Protein AF-A0A1S3XUV4-F1 (afdb_monomer_lite)

Radius of gyration: 50.87 Å; chains: 1; bounding box: 113×38×133 Å

Sequence (142 aa):
MSLDKLVFGKACHLPVELEHRALSALRQLNLDMEITGTRKVIQLHELDEFRSHAFESTRLYKERMKIMHPPLPTKRLKLFSGKLKSRWSGPFRVVEMHPARAVEIASEDGSRKFKVNRQSLKYYQGMVGEDKVISTMYLKDP

Structure (mmCIF, N/CA/C/O backbone):
data_AF-A0A1S3XUV4-F1
#
_entry.id   AF-A0A1S3XUV4-F1
#
loop_
_atom_site.group_PDB
_atom_site.id
_atom_site.type_symbol
_atom_site.label_atom_id
_atom_site.label_alt_id
_atom_site.label_comp_id
_atom_site.label_asym_id
_atom_site.label_entity_id
_atom_site.label_seq_id
_atom_site.pdbx_PDB_ins_code
_atom_site.Cartn_x
_atom_site.Cartn_y
_atom_site.Cartn_z
_atom_site.occupancy
_atom_site.B_iso_or_equiv
_atom_site.auth_seq_id
_atom_site.auth_comp_id
_atom_site.auth_asym_id
_atom_site.auth_atom_id
_atom_site.pdbx_PDB_model_num
ATOM 1 N N . MET A 1 1 ? 39.800 12.342 -82.299 1.00 35.56 1 MET A N 1
ATOM 2 C CA . MET A 1 1 ? 38.686 11.832 -81.475 1.00 35.56 1 MET A CA 1
ATOM 3 C C . MET A 1 1 ? 39.262 10.857 -80.467 1.00 35.56 1 MET A C 1
ATOM 5 O O . MET A 1 1 ? 39.689 9.781 -80.863 1.00 35.56 1 MET A O 1
ATOM 9 N N . SER A 1 2 ? 39.405 11.279 -79.212 1.00 45.22 2 SER A N 1
ATOM 10 C CA . SER A 1 2 ? 39.910 10.446 -78.118 1.00 45.22 2 SER A CA 1
ATOM 11 C C . SER A 1 2 ? 38.746 9.733 -77.440 1.00 45.22 2 SER A C 1
ATOM 13 O O . SER A 1 2 ? 37.729 10.352 -77.148 1.00 45.22 2 SER A O 1
ATOM 15 N N . LEU A 1 3 ? 38.901 8.428 -77.234 1.00 47.97 3 LEU A N 1
ATOM 16 C CA . LEU A 1 3 ? 37.931 7.575 -76.561 1.00 47.97 3 LEU A CA 1
ATOM 17 C C . LEU A 1 3 ? 38.154 7.685 -75.045 1.00 47.97 3 LEU A C 1
ATOM 19 O O . LEU A 1 3 ? 39.186 7.233 -74.541 1.00 47.97 3 LEU A O 1
ATOM 23 N N . ASP A 1 4 ? 37.215 8.308 -74.335 1.00 52.03 4 ASP A N 1
ATOM 24 C CA . ASP A 1 4 ? 37.292 8.499 -72.887 1.00 52.03 4 ASP A CA 1
ATOM 25 C C . ASP A 1 4 ? 37.221 7.150 -72.159 1.00 52.03 4 ASP A C 1
ATOM 27 O O . ASP A 1 4 ? 36.240 6.408 -72.243 1.00 52.03 4 ASP A O 1
ATOM 31 N N . LYS A 1 5 ? 38.290 6.811 -71.434 1.00 60.09 5 LYS A N 1
ATOM 32 C CA . LYS A 1 5 ? 38.333 5.632 -70.566 1.00 60.09 5 LYS A CA 1
ATOM 33 C C . LYS A 1 5 ? 37.624 5.963 -69.255 1.00 60.09 5 LYS A C 1
ATOM 35 O O . LYS A 1 5 ? 38.192 6.628 -68.393 1.00 60.09 5 LYS A O 1
ATOM 40 N N . LEU A 1 6 ? 36.396 5.477 -69.099 1.00 59.88 6 LEU A N 1
ATOM 41 C CA . LEU A 1 6 ? 35.659 5.532 -67.839 1.00 59.88 6 LEU A CA 1
ATOM 42 C C . LEU A 1 6 ? 36.330 4.604 -66.812 1.00 59.88 6 LEU A C 1
ATOM 44 O O . LEU A 1 6 ? 36.262 3.382 -66.932 1.00 59.88 6 LEU A O 1
ATOM 48 N N . VAL A 1 7 ? 36.990 5.181 -65.806 1.00 51.94 7 VAL A N 1
ATOM 49 C CA . VAL A 1 7 ? 37.565 4.437 -64.676 1.00 51.94 7 VAL A CA 1
ATOM 50 C C . VAL A 1 7 ? 36.650 4.616 -63.468 1.00 51.94 7 VAL A C 1
ATOM 52 O O . VAL A 1 7 ? 36.573 5.700 -62.896 1.00 51.94 7 VAL A O 1
ATOM 55 N N . PHE A 1 8 ? 35.958 3.550 -63.060 1.00 55.16 8 PHE A N 1
ATOM 56 C CA . PHE A 1 8 ? 35.243 3.528 -61.785 1.00 55.16 8 PHE A CA 1
ATOM 57 C C . PHE A 1 8 ? 36.256 3.407 -60.643 1.00 55.16 8 PHE A C 1
ATOM 59 O O . PHE A 1 8 ? 36.825 2.341 -60.400 1.00 55.16 8 PHE A O 1
ATOM 66 N N . GLY A 1 9 ? 36.485 4.512 -59.933 1.00 58.12 9 GLY A N 1
ATOM 67 C CA . GLY A 1 9 ? 37.156 4.486 -58.639 1.00 58.12 9 GLY A CA 1
ATOM 68 C C . GLY A 1 9 ? 36.320 3.668 -57.656 1.00 58.12 9 GLY A C 1
ATOM 69 O O . GLY A 1 9 ? 35.144 3.954 -57.441 1.00 58.12 9 GLY A O 1
ATOM 70 N N . LYS A 1 10 ? 36.910 2.618 -57.083 1.00 58.72 10 LYS A N 1
ATOM 71 C CA . LYS A 1 10 ? 36.272 1.775 -56.068 1.00 58.72 10 LYS A CA 1
ATOM 72 C C . LYS A 1 10 ? 35.933 2.614 -54.829 1.00 58.72 10 LYS A C 1
ATOM 74 O O . LYS A 1 10 ? 36.796 2.855 -53.990 1.00 58.72 10 LYS A O 1
ATOM 79 N N . ALA A 1 11 ? 34.680 3.038 -54.689 1.00 60.06 11 ALA A N 1
ATOM 80 C CA . ALA A 1 11 ? 34.171 3.663 -53.470 1.00 60.06 11 ALA A CA 1
ATOM 81 C C . ALA A 1 11 ? 33.950 2.594 -52.379 1.00 60.06 11 ALA A C 1
ATOM 83 O O . ALA A 1 11 ? 32.825 2.262 -52.024 1.00 60.06 11 ALA A O 1
ATOM 84 N N . CYS A 1 12 ? 35.036 2.010 -51.868 1.00 59.16 12 CYS A N 1
ATOM 85 C CA . CYS A 1 12 ? 34.994 0.949 -50.853 1.00 59.16 12 CYS A CA 1
ATOM 86 C C . CYS A 1 12 ? 34.893 1.467 -49.404 1.00 59.16 12 CYS A C 1
ATOM 88 O O . CYS A 1 12 ? 34.896 0.661 -48.481 1.00 59.16 12 CYS A O 1
ATOM 90 N N . HIS A 1 13 ? 34.786 2.782 -49.188 1.00 65.44 13 HIS A N 1
ATOM 91 C CA . HIS A 1 13 ? 34.701 3.385 -47.846 1.00 65.44 13 HIS A CA 1
ATOM 92 C C . HIS A 1 13 ? 33.264 3.683 -47.394 1.00 65.44 13 HIS A C 1
ATOM 94 O O . HIS A 1 13 ? 32.965 3.630 -46.204 1.00 65.44 13 HIS A O 1
ATOM 100 N N . LEU A 1 14 ? 32.347 3.896 -48.342 1.00 73.88 14 LEU A N 1
ATOM 101 C CA . LEU A 1 14 ? 30.948 4.219 -48.056 1.00 73.88 14 LEU A CA 1
ATOM 102 C C . LEU A 1 14 ? 30.193 3.134 -47.252 1.00 73.88 14 LEU A C 1
ATOM 104 O O . LEU A 1 14 ? 29.446 3.507 -46.349 1.00 73.88 14 LEU A O 1
ATOM 108 N N . PRO A 1 15 ? 30.376 1.817 -47.498 1.00 76.06 15 PRO A N 1
ATOM 109 C CA . PRO A 1 15 ? 29.667 0.787 -46.732 1.00 76.06 15 PRO A CA 1
ATOM 110 C C . PRO A 1 15 ? 30.102 0.761 -45.261 1.00 76.06 15 PRO A C 1
ATOM 112 O O . PRO A 1 15 ? 29.265 0.727 -44.364 1.00 76.06 15 PRO A O 1
ATOM 115 N N . VAL A 1 16 ? 31.411 0.865 -45.015 1.00 84.94 16 VAL A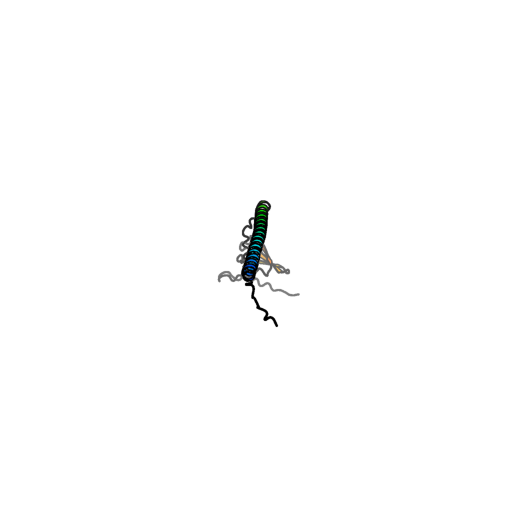 N 1
ATOM 116 C CA . VAL A 1 16 ? 32.000 0.831 -43.666 1.00 84.94 16 VAL A CA 1
ATOM 117 C C . VAL A 1 16 ? 31.595 2.061 -42.852 1.00 84.94 16 VAL A 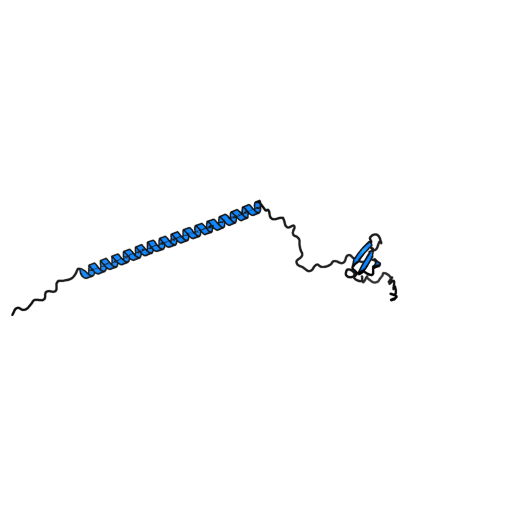C 1
ATOM 119 O O . VAL A 1 16 ? 31.289 1.955 -41.665 1.00 84.94 16 VAL A O 1
ATOM 122 N N . GLU A 1 17 ? 31.543 3.237 -43.479 1.00 84.62 17 GLU A N 1
ATOM 123 C CA . GLU A 1 17 ? 31.075 4.458 -42.818 1.00 84.62 17 GLU A CA 1
ATOM 124 C C . GLU A 1 17 ? 29.601 4.371 -42.409 1.00 84.62 17 GLU A C 1
ATOM 126 O O . GLU A 1 17 ? 29.235 4.825 -41.320 1.00 84.62 17 GLU A O 1
ATOM 131 N N . LEU A 1 18 ? 28.756 3.774 -43.256 1.00 88.62 18 LEU A N 1
ATOM 132 C CA . LEU A 1 18 ? 27.342 3.561 -42.951 1.00 88.62 18 LEU A CA 1
ATOM 133 C C . LEU A 1 18 ? 27.160 2.570 -41.796 1.00 88.62 18 LEU A C 1
ATOM 135 O O . LEU A 1 18 ? 26.403 2.861 -40.870 1.00 88.62 18 LEU A O 1
ATOM 139 N N . GLU A 1 19 ? 27.891 1.453 -41.797 1.00 89.75 19 GLU A N 1
ATOM 140 C CA . GLU A 1 19 ? 27.875 0.478 -40.699 1.00 89.75 19 GLU A CA 1
ATOM 141 C C . GLU A 1 19 ? 28.340 1.098 -39.377 1.00 89.75 19 GLU A C 1
ATOM 143 O O . GLU A 1 19 ? 27.682 0.947 -38.347 1.00 89.75 19 GLU A O 1
ATOM 148 N N . HIS A 1 20 ? 29.434 1.864 -39.395 1.00 92.31 20 HIS A N 1
ATOM 149 C CA . HIS A 1 20 ? 29.947 2.540 -38.205 1.00 92.31 20 HIS A CA 1
ATOM 150 C C . HIS A 1 20 ? 28.952 3.568 -37.641 1.00 92.31 20 HIS A C 1
ATOM 152 O O . HIS A 1 20 ? 28.754 3.647 -36.423 1.00 92.31 20 HIS A O 1
ATOM 158 N N . ARG A 1 21 ? 28.287 4.345 -38.509 1.00 92.56 21 ARG A N 1
ATOM 159 C CA . ARG A 1 21 ? 27.229 5.282 -38.094 1.00 92.56 21 ARG A CA 1
ATOM 160 C C . ARG A 1 21 ? 26.026 4.549 -37.505 1.00 92.56 21 ARG A C 1
ATOM 162 O O . ARG A 1 21 ? 25.537 4.964 -36.456 1.00 92.56 21 ARG A O 1
ATOM 169 N N . ALA A 1 22 ? 25.591 3.450 -38.122 1.00 93.44 22 ALA A N 1
ATOM 170 C CA . ALA A 1 22 ? 24.496 2.628 -37.610 1.00 93.44 22 ALA A CA 1
ATOM 171 C C . ALA A 1 22 ? 24.830 2.029 -36.232 1.00 93.44 22 ALA A C 1
ATOM 173 O O . ALA A 1 22 ? 24.030 2.131 -35.303 1.00 93.44 22 ALA A O 1
ATOM 174 N N . LEU A 1 23 ? 26.040 1.487 -36.062 1.00 94.06 23 LEU A N 1
ATOM 175 C CA . LEU A 1 23 ? 26.523 0.970 -34.778 1.00 94.06 23 LEU A CA 1
ATOM 176 C C . LEU A 1 23 ? 26.600 2.063 -33.708 1.00 94.06 23 LEU A C 1
ATOM 178 O O . LEU A 1 23 ? 26.262 1.816 -32.552 1.00 94.06 23 LEU A O 1
ATOM 182 N N . SER A 1 24 ? 27.020 3.272 -34.080 1.00 93.50 24 SER A N 1
ATOM 183 C CA . SER A 1 24 ? 27.094 4.408 -33.157 1.00 93.50 24 SER A CA 1
ATOM 184 C C . SER A 1 24 ? 25.705 4.851 -32.691 1.00 93.50 24 SER A C 1
ATOM 186 O O . SER A 1 24 ? 25.498 5.032 -31.492 1.00 93.50 24 SER A O 1
ATOM 188 N N . ALA A 1 25 ? 24.740 4.950 -33.610 1.00 94.31 25 ALA A N 1
ATOM 189 C CA . ALA A 1 25 ? 23.350 5.265 -33.280 1.00 94.31 25 ALA A CA 1
ATOM 190 C C . ALA A 1 25 ? 22.726 4.195 -32.369 1.00 94.31 25 ALA A C 1
ATOM 192 O O . ALA A 1 25 ? 22.094 4.525 -31.370 1.00 94.31 25 ALA A O 1
ATOM 193 N N . LEU A 1 26 ? 22.968 2.911 -32.654 1.00 95.12 26 LEU A N 1
ATOM 194 C CA . LEU A 1 26 ? 22.485 1.808 -31.821 1.00 95.12 26 LEU A CA 1
ATOM 195 C C . LEU A 1 26 ? 23.081 1.847 -30.406 1.00 95.12 26 LEU A C 1
ATOM 197 O O . LEU A 1 26 ? 22.365 1.635 -29.430 1.00 95.12 26 LEU A O 1
ATOM 201 N N . ARG A 1 27 ? 24.376 2.163 -30.270 1.00 93.62 27 ARG A N 1
ATOM 202 C CA . ARG A 1 27 ? 25.018 2.331 -28.954 1.00 93.62 27 ARG A CA 1
ATOM 203 C C . ARG A 1 27 ? 24.407 3.482 -28.156 1.00 93.62 27 ARG A C 1
ATOM 205 O O . ARG A 1 27 ? 24.185 3.314 -26.961 1.00 93.62 27 ARG A O 1
ATOM 212 N N . GLN A 1 28 ? 24.131 4.615 -28.803 1.00 92.06 28 GLN A N 1
ATOM 213 C CA . GLN A 1 28 ? 23.489 5.765 -28.157 1.00 92.06 28 GLN A CA 1
ATOM 214 C C . GLN A 1 28 ? 22.075 5.420 -27.682 1.00 92.06 28 GLN A C 1
ATOM 216 O O . GLN A 1 28 ? 21.773 5.608 -26.509 1.00 92.06 28 GLN A O 1
ATOM 221 N N . LEU A 1 29 ? 21.257 4.810 -28.547 1.00 92.12 29 LEU A N 1
ATOM 222 C CA . LEU A 1 29 ? 19.905 4.375 -28.183 1.00 92.12 29 LEU A CA 1
ATOM 223 C C . LEU A 1 29 ? 19.909 3.408 -26.991 1.00 92.12 29 LEU A C 1
ATOM 225 O O . LEU A 1 29 ? 19.092 3.550 -26.085 1.00 92.12 29 LEU A O 1
ATOM 229 N N . ASN A 1 30 ? 20.838 2.449 -26.962 1.00 92.06 30 ASN A N 1
ATOM 230 C CA . ASN A 1 30 ? 20.959 1.516 -25.841 1.00 92.06 30 ASN A CA 1
ATOM 231 C C . ASN A 1 30 ? 21.342 2.223 -24.534 1.00 92.06 30 ASN A C 1
ATOM 233 O O . ASN A 1 30 ? 20.762 1.926 -23.493 1.00 92.06 30 ASN A O 1
ATOM 237 N N . LEU A 1 31 ? 22.276 3.176 -24.581 1.00 92.19 31 LEU A N 1
ATOM 238 C CA . LEU A 1 31 ? 22.657 3.960 -23.407 1.00 92.19 31 LEU A CA 1
ATOM 239 C C . LEU A 1 31 ? 21.479 4.796 -22.883 1.00 92.19 31 LEU A C 1
ATOM 241 O O . LEU A 1 31 ? 21.209 4.796 -21.683 1.00 92.19 31 LEU A O 1
ATOM 245 N N . ASP A 1 32 ? 20.746 5.459 -23.776 1.00 91.75 32 ASP A N 1
ATOM 246 C CA . ASP A 1 32 ? 19.579 6.268 -23.418 1.00 91.75 32 ASP A CA 1
ATOM 247 C C . ASP A 1 32 ? 18.460 5.418 -22.801 1.00 91.75 32 ASP A C 1
ATOM 249 O O . ASP A 1 32 ? 17.799 5.850 -21.848 1.00 91.75 32 ASP A O 1
ATOM 253 N N . MET A 1 33 ? 18.264 4.191 -23.298 1.00 91.69 33 MET A N 1
ATOM 254 C CA . MET A 1 33 ? 17.325 3.232 -22.714 1.00 91.69 33 MET A CA 1
ATOM 255 C C . MET A 1 33 ? 17.721 2.839 -21.287 1.00 91.69 33 MET A C 1
ATOM 257 O O . MET A 1 33 ? 16.860 2.869 -20.407 1.00 91.69 33 MET A O 1
ATOM 261 N N . GLU A 1 34 ? 18.996 2.545 -21.026 1.00 94.81 34 GLU A N 1
ATOM 262 C CA . GLU A 1 34 ? 19.493 2.217 -19.680 1.00 94.81 34 GLU A CA 1
ATOM 263 C C . GLU A 1 34 ? 19.372 3.404 -18.712 1.00 94.81 34 GLU A C 1
ATOM 265 O O . GLU A 1 34 ? 18.880 3.259 -17.590 1.00 94.81 34 GLU A O 1
ATOM 270 N N . ILE A 1 35 ? 19.736 4.613 -19.150 1.00 94.50 35 ILE A N 1
ATOM 271 C CA . ILE A 1 35 ? 19.582 5.837 -18.344 1.00 94.50 35 ILE A CA 1
ATOM 272 C C . ILE A 1 35 ? 18.101 6.082 -18.025 1.00 94.50 35 ILE A C 1
ATOM 274 O O . ILE A 1 35 ? 17.731 6.410 -16.895 1.00 94.50 35 ILE A O 1
ATOM 278 N N . THR A 1 36 ? 17.220 5.887 -19.005 1.00 92.19 36 THR A N 1
ATOM 279 C CA . THR A 1 36 ? 15.776 6.043 -18.803 1.00 92.19 36 THR A CA 1
ATOM 280 C C . THR A 1 36 ? 15.218 4.966 -17.870 1.00 92.19 36 THR A C 1
ATOM 282 O O . THR A 1 36 ? 14.369 5.262 -17.027 1.00 92.19 36 THR A O 1
ATOM 285 N N . GLY A 1 37 ? 15.686 3.722 -18.000 1.00 94.88 37 GLY A N 1
ATOM 286 C CA . GLY A 1 37 ? 15.298 2.596 -17.154 1.00 94.88 37 GLY A CA 1
ATOM 287 C C . GLY A 1 37 ? 15.708 2.807 -15.700 1.00 94.88 37 GLY A C 1
ATOM 288 O O . GLY A 1 37 ? 14.858 2.778 -14.810 1.00 94.88 37 GLY A O 1
ATOM 289 N N . THR A 1 38 ? 16.982 3.115 -15.463 1.00 96.44 38 THR A N 1
ATOM 290 C CA . THR A 1 38 ? 17.524 3.401 -14.125 1.00 96.44 38 THR A CA 1
ATOM 291 C C . THR A 1 38 ? 16.812 4.577 -13.464 1.00 96.44 38 THR A C 1
ATOM 293 O O . THR A 1 38 ? 16.396 4.468 -12.310 1.00 96.44 38 THR A O 1
ATOM 296 N N . ARG A 1 39 ? 16.553 5.664 -14.204 1.00 96.25 39 ARG A N 1
ATOM 297 C CA . ARG A 1 39 ? 15.781 6.805 -13.694 1.00 96.25 39 ARG A CA 1
ATOM 298 C C . ARG A 1 39 ? 14.381 6.401 -13.227 1.00 96.25 39 ARG A C 1
ATOM 300 O O . ARG A 1 39 ? 13.961 6.825 -12.154 1.00 96.25 39 ARG A O 1
ATOM 307 N N . LYS A 1 40 ? 13.658 5.586 -14.003 1.00 96.69 40 LYS A N 1
ATOM 308 C CA . LYS A 1 40 ? 12.323 5.095 -13.614 1.00 96.69 40 LYS A CA 1
ATOM 309 C C . LYS A 1 40 ? 12.381 4.221 -12.362 1.00 96.69 40 LYS A C 1
ATOM 311 O O . LYS A 1 40 ? 11.526 4.362 -11.496 1.00 96.69 40 LYS A O 1
ATOM 316 N N . VAL A 1 41 ? 13.382 3.347 -12.253 1.00 97.38 41 VAL A N 1
ATOM 317 C CA . VAL A 1 41 ? 13.572 2.489 -11.071 1.00 97.38 41 VAL A CA 1
ATOM 318 C C . VAL A 1 41 ? 13.827 3.328 -9.820 1.00 97.38 41 VAL A C 1
ATOM 320 O O . VAL A 1 41 ? 13.194 3.083 -8.797 1.00 97.38 41 VAL A O 1
ATOM 323 N N . ILE A 1 42 ? 14.681 4.352 -9.909 1.00 97.75 42 ILE A N 1
ATOM 324 C CA . ILE A 1 42 ? 14.954 5.268 -8.790 1.00 97.75 42 ILE A CA 1
ATOM 325 C C . ILE A 1 42 ? 13.671 5.981 -8.352 1.00 97.75 42 ILE A C 1
ATOM 327 O O . ILE A 1 42 ? 13.328 5.951 -7.175 1.00 97.75 42 ILE A O 1
ATOM 331 N N . GLN A 1 43 ? 12.910 6.540 -9.296 1.00 97.69 43 GLN A N 1
ATOM 332 C CA . GLN A 1 43 ? 11.640 7.207 -8.983 1.00 97.69 43 GLN A CA 1
ATOM 333 C C . GLN A 1 43 ? 10.632 6.267 -8.306 1.00 97.69 43 GLN A C 1
ATOM 335 O O . GLN A 1 43 ? 9.912 6.676 -7.397 1.00 97.69 43 GLN A O 1
ATOM 340 N N . LEU A 1 44 ? 10.563 5.004 -8.734 1.00 98.06 44 LEU A N 1
ATOM 341 C CA . LEU A 1 44 ? 9.702 4.008 -8.094 1.00 98.06 44 LEU A CA 1
ATOM 342 C C . LEU A 1 44 ? 10.162 3.686 -6.670 1.00 98.06 44 LEU A C 1
ATOM 344 O O . LEU A 1 44 ? 9.318 3.579 -5.784 1.00 98.06 44 LEU A O 1
ATOM 348 N N . HIS A 1 45 ? 11.472 3.564 -6.450 1.00 98.00 45 HIS A N 1
ATOM 349 C CA . HIS A 1 45 ? 12.036 3.321 -5.125 1.00 98.00 45 HIS A CA 1
ATOM 350 C C . HIS A 1 45 ? 11.742 4.481 -4.164 1.00 98.00 45 HIS A C 1
ATOM 352 O O . HIS A 1 45 ? 11.282 4.251 -3.051 1.00 98.00 45 HIS A O 1
ATOM 358 N N . GLU A 1 46 ? 11.923 5.728 -4.608 1.00 97.75 46 GLU A N 1
ATOM 359 C CA . GLU A 1 46 ? 11.572 6.919 -3.821 1.00 97.75 46 GLU A CA 1
ATOM 360 C C . GLU A 1 46 ? 10.086 6.908 -3.419 1.00 97.75 46 GLU A C 1
ATOM 362 O O . GLU A 1 46 ? 9.740 7.134 -2.260 1.00 97.75 46 GLU A O 1
ATOM 367 N N . LEU A 1 47 ? 9.185 6.593 -4.358 1.00 98.06 47 LEU A N 1
ATOM 368 C CA . LEU A 1 47 ? 7.748 6.499 -4.076 1.00 98.06 47 LEU A CA 1
ATOM 369 C C . LEU A 1 47 ? 7.404 5.389 -3.075 1.00 98.06 47 LEU A C 1
ATOM 371 O O . LEU A 1 47 ? 6.499 5.568 -2.255 1.00 98.06 47 LEU A O 1
ATOM 375 N N . ASP A 1 48 ? 8.088 4.250 -3.147 1.00 97.62 48 ASP A N 1
ATOM 376 C CA . ASP A 1 48 ? 7.896 3.144 -2.210 1.00 97.62 48 ASP A CA 1
ATOM 377 C C . ASP A 1 48 ? 8.369 3.506 -0.793 1.00 97.62 48 ASP A C 1
ATOM 379 O O . ASP A 1 48 ? 7.678 3.234 0.194 1.00 97.62 48 ASP A O 1
ATOM 383 N N . GLU A 1 49 ? 9.481 4.233 -0.692 1.00 98.12 49 GLU A N 1
ATOM 384 C CA . GLU A 1 49 ? 9.995 4.752 0.574 1.00 98.12 49 GLU A CA 1
ATOM 385 C C . GLU A 1 49 ? 9.014 5.745 1.216 1.00 98.12 49 GLU A C 1
ATOM 387 O O . GLU A 1 49 ? 8.680 5.615 2.398 1.00 98.12 49 GLU A O 1
ATOM 392 N N . PHE A 1 50 ? 8.445 6.673 0.436 1.00 98.12 50 PHE A N 1
ATOM 393 C CA . PHE A 1 50 ? 7.411 7.589 0.934 1.00 98.12 50 PHE A CA 1
ATOM 394 C C . PHE A 1 50 ? 6.166 6.855 1.443 1.00 98.12 50 PHE A C 1
ATOM 396 O O . PHE A 1 50 ? 5.603 7.227 2.478 1.00 98.12 50 PHE A O 1
ATOM 403 N N . ARG A 1 51 ? 5.727 5.800 0.746 1.00 98.12 51 ARG A N 1
ATOM 404 C CA . ARG A 1 51 ? 4.587 4.976 1.181 1.00 98.12 51 ARG A CA 1
ATOM 405 C C . ARG A 1 51 ? 4.886 4.255 2.487 1.00 98.12 51 ARG A C 1
ATOM 407 O O . ARG A 1 51 ? 4.057 4.292 3.399 1.00 98.12 51 ARG A O 1
ATOM 414 N N . SER A 1 52 ? 6.065 3.652 2.591 1.00 97.56 52 SER A N 1
ATOM 415 C CA . SER A 1 52 ? 6.525 2.975 3.804 1.00 97.56 52 SER A CA 1
ATOM 416 C C . SER A 1 52 ? 6.593 3.947 4.983 1.00 97.56 52 SER A C 1
ATOM 418 O O . SER A 1 52 ? 6.064 3.666 6.059 1.00 97.56 52 SER A O 1
ATOM 420 N N . HIS A 1 53 ? 7.124 5.151 4.762 1.00 98.12 53 HIS A N 1
ATOM 421 C CA . HIS A 1 53 ? 7.178 6.200 5.775 1.00 98.12 53 HIS A CA 1
ATOM 422 C C . HIS A 1 53 ? 5.781 6.665 6.235 1.00 98.12 53 HIS A C 1
ATOM 424 O O . HIS A 1 53 ? 5.517 6.805 7.435 1.00 98.12 53 HIS A O 1
ATOM 430 N N . ALA A 1 54 ? 4.845 6.866 5.303 1.00 98.06 54 ALA A N 1
ATOM 431 C CA . ALA A 1 54 ? 3.463 7.231 5.624 1.00 98.06 54 ALA A CA 1
ATOM 432 C C . ALA A 1 54 ? 2.740 6.127 6.421 1.00 98.06 54 ALA A C 1
ATOM 434 O O . ALA A 1 54 ? 1.976 6.412 7.350 1.00 98.06 54 ALA A O 1
ATOM 435 N N . PHE A 1 55 ? 2.998 4.859 6.093 1.00 97.81 55 PHE A N 1
ATOM 436 C CA . PHE A 1 55 ? 2.437 3.723 6.816 1.00 97.81 55 PHE A CA 1
ATOM 437 C C . PHE A 1 55 ? 2.968 3.643 8.252 1.00 97.81 55 PHE A C 1
ATOM 439 O O . PHE A 1 55 ? 2.172 3.590 9.194 1.00 97.81 55 PHE A O 1
ATOM 446 N N . GLU A 1 56 ? 4.289 3.708 8.435 1.00 98.06 56 GLU A N 1
ATOM 447 C CA . GLU A 1 56 ? 4.913 3.650 9.762 1.00 98.06 56 GLU A CA 1
ATOM 448 C C . GLU A 1 56 ? 4.513 4.844 10.638 1.00 98.06 56 GLU A C 1
ATOM 450 O O . GLU A 1 56 ? 4.140 4.667 11.798 1.00 98.06 56 GLU A O 1
ATOM 455 N N . SER A 1 57 ? 4.475 6.061 10.088 1.00 97.12 57 SER A N 1
ATOM 456 C CA . SER A 1 57 ? 4.007 7.241 10.834 1.00 97.12 57 SER A CA 1
ATOM 457 C C . SER A 1 57 ? 2.544 7.107 11.281 1.00 97.12 57 SER A C 1
ATOM 459 O O . SER A 1 57 ? 2.218 7.384 12.439 1.00 97.12 57 SER A O 1
ATOM 461 N N . THR A 1 58 ? 1.663 6.602 10.412 1.00 97.25 58 THR A N 1
ATOM 462 C CA . THR A 1 58 ? 0.257 6.329 10.749 1.00 97.25 58 THR A CA 1
ATOM 463 C C . THR A 1 58 ? 0.131 5.253 11.826 1.00 97.25 58 THR A C 1
ATOM 465 O O . THR A 1 58 ? -0.687 5.373 12.746 1.00 97.25 58 THR A O 1
ATOM 468 N N . ARG A 1 59 ? 0.924 4.183 11.725 1.00 97.38 59 ARG A N 1
ATOM 469 C CA . ARG A 1 59 ? 0.965 3.102 12.711 1.00 97.38 59 ARG A CA 1
ATOM 470 C C . ARG A 1 59 ? 1.388 3.632 14.080 1.00 97.38 59 ARG A C 1
ATOM 472 O O . ARG A 1 59 ? 0.652 3.435 15.047 1.00 97.38 59 ARG A O 1
ATOM 479 N N . LEU A 1 60 ? 2.496 4.370 14.143 1.00 97.25 60 LEU A N 1
ATOM 480 C CA . LEU A 1 60 ? 3.000 4.993 15.369 1.00 97.25 60 LEU A CA 1
ATOM 481 C C . LEU A 1 60 ? 1.982 5.961 15.977 1.00 97.25 60 LEU A C 1
ATOM 483 O O . LEU A 1 60 ? 1.769 5.957 17.189 1.00 97.25 60 LEU A O 1
ATOM 487 N N . TYR A 1 61 ? 1.306 6.764 15.151 1.00 95.75 61 TYR A N 1
ATOM 488 C CA . TYR A 1 61 ? 0.240 7.650 15.615 1.00 95.75 61 TYR A CA 1
ATOM 489 C C . TYR A 1 61 ? -0.897 6.869 16.286 1.00 95.75 61 TYR A C 1
ATOM 491 O O . TYR A 1 61 ? -1.302 7.199 17.401 1.00 95.75 61 TYR A O 1
ATOM 499 N N . LYS A 1 62 ? -1.385 5.794 15.652 1.00 95.06 62 LYS A N 1
ATOM 500 C CA . LYS A 1 62 ? -2.440 4.938 16.220 1.00 95.06 62 LYS A CA 1
ATOM 501 C C . LYS A 1 62 ? -2.001 4.265 17.519 1.00 95.06 62 LYS A C 1
ATOM 503 O O . LYS A 1 62 ? -2.800 4.173 18.448 1.00 95.06 62 LYS A O 1
ATOM 508 N N . GLU A 1 63 ? -0.761 3.790 17.592 1.00 95.50 63 GLU A N 1
ATOM 509 C CA . GLU A 1 63 ? -0.197 3.192 18.806 1.00 95.50 63 GLU A CA 1
ATOM 510 C C . GLU A 1 63 ? -0.136 4.212 19.951 1.00 95.50 63 GLU A C 1
ATOM 512 O O . GLU A 1 63 ? -0.659 3.943 21.033 1.00 95.50 63 GLU A O 1
ATOM 517 N N . ARG A 1 64 ? 0.375 5.425 19.697 1.00 95.38 64 ARG A N 1
ATOM 518 C CA . ARG A 1 64 ? 0.364 6.531 20.673 1.00 95.38 64 ARG A CA 1
ATOM 519 C C . ARG A 1 64 ? -1.052 6.895 21.108 1.00 95.38 64 ARG A C 1
ATOM 521 O O . ARG A 1 64 ? -1.302 7.088 22.294 1.00 95.38 64 ARG A O 1
ATOM 528 N N . MET A 1 65 ? -1.992 6.942 20.168 1.00 92.31 65 MET A N 1
ATOM 529 C CA . MET A 1 65 ? -3.381 7.286 20.458 1.00 92.31 65 MET A CA 1
ATOM 530 C C . MET A 1 65 ? -4.067 6.233 21.337 1.00 92.31 65 MET A C 1
ATOM 532 O O . MET A 1 65 ? -4.837 6.605 22.213 1.00 92.31 65 MET A O 1
ATOM 536 N N . LYS A 1 66 ? -3.742 4.942 21.184 1.00 91.50 66 LYS A N 1
ATOM 537 C CA . LYS A 1 66 ? -4.212 3.884 22.098 1.00 91.50 66 LYS A CA 1
ATOM 538 C C . LYS A 1 66 ? -3.665 4.035 23.518 1.00 91.50 66 LYS A C 1
ATOM 540 O O . LYS A 1 66 ? -4.353 3.654 24.456 1.00 91.50 66 LYS A O 1
ATOM 545 N N . ILE A 1 67 ? -2.446 4.552 23.680 1.00 91.12 67 ILE A N 1
ATOM 546 C CA . ILE A 1 67 ? -1.854 4.803 25.003 1.00 91.12 67 ILE A CA 1
ATOM 547 C C . ILE A 1 67 ? -2.522 6.016 25.660 1.00 91.12 67 ILE A C 1
ATOM 549 O O . ILE A 1 67 ? -2.890 5.948 26.828 1.00 91.12 67 ILE A O 1
ATOM 553 N N . MET A 1 68 ? -2.706 7.112 24.914 1.00 89.62 68 MET A N 1
ATOM 554 C CA . MET A 1 68 ? -3.345 8.332 25.434 1.00 89.62 68 MET A CA 1
ATOM 555 C C . MET A 1 68 ? -4.843 8.148 25.694 1.00 89.62 68 MET A C 1
ATOM 557 O O . MET A 1 68 ? -5.385 8.676 26.663 1.00 89.62 68 MET A O 1
ATOM 561 N N . HIS A 1 69 ? -5.514 7.393 24.829 1.00 86.62 69 HIS A N 1
ATOM 562 C CA . HIS A 1 69 ? -6.937 7.099 24.906 1.00 86.62 69 HIS A CA 1
ATOM 563 C C . HIS A 1 69 ? -7.119 5.584 24.910 1.00 86.62 69 HIS A C 1
ATOM 565 O O . HIS A 1 69 ? -7.474 4.999 23.878 1.00 86.62 69 HIS A O 1
ATOM 571 N N . PRO A 1 70 ? -6.855 4.927 26.054 1.00 81.88 70 PRO A N 1
ATOM 572 C CA . PRO A 1 70 ? -7.096 3.504 26.167 1.00 81.88 70 PRO A CA 1
ATOM 573 C C . PRO A 1 70 ? -8.569 3.250 25.848 1.00 81.88 70 PRO A C 1
ATOM 575 O O . PRO A 1 70 ? -9.439 3.948 26.385 1.00 81.88 70 PRO A O 1
ATOM 578 N N . PRO A 1 71 ? -8.875 2.294 24.953 1.00 76.31 71 PRO A N 1
ATOM 579 C CA . PRO A 1 71 ? -10.255 1.961 24.668 1.00 76.31 71 PRO A CA 1
ATOM 580 C C . PRO A 1 71 ? -10.912 1.594 25.993 1.00 76.31 71 PRO A C 1
ATOM 582 O O . PRO A 1 71 ? -10.430 0.712 26.710 1.00 76.31 71 PRO A O 1
ATOM 585 N N . LEU A 1 72 ? -11.993 2.303 26.329 1.00 77.44 72 LEU A N 1
ATOM 586 C CA . LEU A 1 72 ? -12.809 1.957 27.482 1.00 77.44 72 LEU A CA 1
ATOM 587 C C . LEU A 1 72 ? -13.131 0.469 27.351 1.00 77.44 72 LEU A C 1
ATOM 589 O O . LEU A 1 72 ? -13.591 0.058 26.278 1.00 77.44 72 LEU A O 1
ATOM 593 N N . PRO A 1 73 ? -12.880 -0.352 28.386 1.00 66.38 73 PRO A N 1
ATOM 594 C CA . PRO A 1 73 ? -13.327 -1.722 28.362 1.00 66.38 73 PRO A CA 1
ATOM 595 C C . PRO A 1 73 ? -14.836 -1.619 28.262 1.00 66.38 73 PRO A C 1
ATOM 597 O O . PRO A 1 73 ? -15.528 -1.307 29.233 1.00 66.38 73 PRO A O 1
ATOM 600 N N . THR A 1 74 ? -15.357 -1.843 27.060 1.00 61.91 74 THR A N 1
ATOM 601 C CA . THR A 1 74 ? -16.753 -2.158 26.886 1.00 61.91 74 THR A CA 1
ATOM 602 C C . THR A 1 74 ? -16.907 -3.431 27.698 1.00 61.91 74 THR A C 1
ATOM 604 O O . THR A 1 74 ? -16.637 -4.528 27.200 1.00 61.91 74 THR A O 1
ATOM 607 N N . LYS A 1 75 ? -17.299 -3.307 28.981 1.00 62.91 75 LYS A N 1
ATOM 608 C CA . LYS A 1 75 ? -18.071 -4.354 29.647 1.00 62.91 75 LYS A CA 1
ATOM 609 C C . LYS A 1 75 ? -19.029 -4.753 28.564 1.00 62.91 75 LYS A C 1
ATOM 611 O O . LYS A 1 75 ? -19.728 -3.869 28.074 1.00 62.91 75 LYS A O 1
ATOM 616 N N . ARG A 1 76 ? -18.912 -5.993 28.088 1.00 57.09 76 ARG A N 1
ATOM 617 C CA . ARG A 1 76 ? -19.728 -6.522 27.009 1.00 57.09 76 ARG A CA 1
ATOM 618 C C . ARG A 1 76 ? -21.162 -6.253 27.427 1.00 57.09 76 ARG A C 1
ATOM 620 O O . ARG A 1 76 ? -21.753 -7.053 28.148 1.00 57.09 76 ARG A O 1
ATOM 627 N N . LEU A 1 77 ? -21.700 -5.102 27.038 1.00 56.62 77 LEU A N 1
ATOM 628 C CA . LEU A 1 77 ? -23.106 -4.844 27.058 1.00 56.62 77 LEU A CA 1
ATOM 629 C C . LEU A 1 77 ? -23.516 -5.825 25.986 1.00 56.62 77 LEU A C 1
ATOM 631 O O . LEU A 1 77 ? -23.403 -5.556 24.793 1.00 56.62 77 LEU A O 1
ATOM 635 N N . LYS A 1 78 ? -23.886 -7.029 26.426 1.00 59.94 78 LYS A N 1
ATOM 636 C CA . LYS A 1 78 ? -24.789 -7.890 25.691 1.00 59.94 78 LYS A CA 1
ATOM 637 C C . LYS A 1 78 ? -26.082 -7.078 25.598 1.00 59.94 78 LYS A C 1
ATOM 639 O O . LYS A 1 78 ? -27.068 -7.382 26.256 1.00 59.94 78 LYS A O 1
ATOM 644 N N . LEU A 1 79 ? -26.048 -5.994 24.821 1.00 55.00 79 LEU A N 1
ATOM 645 C CA . LEU A 1 79 ? -27.181 -5.503 24.083 1.00 55.00 79 LEU A CA 1
ATOM 646 C C . LEU A 1 79 ? -27.481 -6.693 23.197 1.00 55.00 79 LEU A C 1
ATOM 648 O O . LEU A 1 79 ? -26.825 -6.919 22.183 1.00 55.00 79 LEU A O 1
ATOM 652 N N . PHE A 1 80 ? -28.340 -7.570 23.706 1.00 54.34 80 PHE A N 1
ATOM 653 C CA . PHE A 1 80 ? -28.870 -8.653 22.919 1.00 54.34 80 PHE A CA 1
ATOM 654 C C . PHE A 1 80 ? -29.417 -7.986 21.659 1.00 54.34 80 PHE A C 1
ATOM 656 O O . PHE A 1 80 ? -30.389 -7.241 21.732 1.00 54.34 80 PHE A O 1
ATOM 663 N N . SER A 1 81 ? -28.795 -8.237 20.508 1.00 51.38 81 SER A N 1
ATOM 664 C CA . SER A 1 81 ? -29.299 -7.846 19.187 1.00 51.38 81 SER A CA 1
ATOM 665 C C . SER A 1 81 ? -30.521 -8.690 18.789 1.00 51.38 81 SER A C 1
ATOM 667 O O . SER A 1 81 ? -30.777 -8.957 17.620 1.00 51.38 81 SER A O 1
ATOM 669 N N . GLY A 1 82 ? -31.276 -9.145 19.788 1.00 64.00 82 GLY A N 1
ATOM 670 C CA . GLY A 1 82 ? -32.516 -9.882 19.679 1.00 64.00 82 GLY A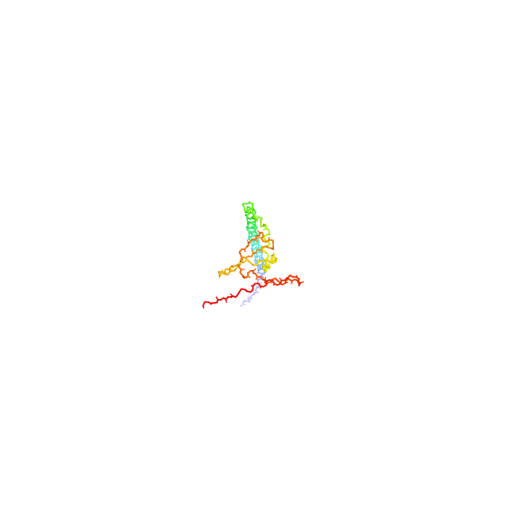 CA 1
ATOM 671 C C . GLY A 1 82 ? -33.603 -9.117 20.419 1.00 64.00 82 GLY A C 1
ATOM 672 O O . GLY A 1 82 ? -33.335 -8.444 21.412 1.00 64.00 82 GLY A O 1
ATOM 673 N N . LYS A 1 83 ? -34.838 -9.226 19.920 1.00 63.88 83 LYS A N 1
ATOM 674 C CA . LYS A 1 83 ? -36.035 -8.607 20.507 1.00 63.88 83 LYS A CA 1
ATOM 675 C C . LYS A 1 83 ? -36.016 -8.760 22.032 1.00 63.88 83 LYS A C 1
ATOM 677 O O . LYS A 1 83 ? -35.863 -9.881 22.521 1.00 63.88 83 LYS A O 1
ATOM 682 N N . LEU A 1 84 ? -36.183 -7.652 22.758 1.00 60.59 84 LEU A N 1
ATOM 683 C CA . LEU A 1 84 ? -36.324 -7.640 24.214 1.00 60.59 84 LEU A CA 1
ATOM 684 C C . LEU A 1 84 ? -37.469 -8.599 24.587 1.00 60.59 84 LEU A C 1
ATOM 686 O O . LEU A 1 84 ? -38.643 -8.282 24.404 1.00 60.59 84 LEU A O 1
ATOM 690 N N . LYS A 1 85 ? -37.145 -9.812 25.041 1.00 60.53 85 LYS A N 1
ATOM 691 C CA . LYS A 1 85 ? -38.159 -10.755 25.515 1.00 60.53 85 LYS A CA 1
ATOM 692 C C . LYS A 1 85 ? -38.548 -10.314 26.919 1.00 60.53 85 LYS A C 1
ATOM 694 O O . LYS A 1 85 ? -37.795 -10.540 27.865 1.00 60.53 85 LYS A O 1
ATOM 699 N N . SER A 1 86 ? -39.700 -9.661 27.052 1.00 64.12 86 SER A N 1
ATOM 700 C CA . SER A 1 86 ? -40.300 -9.364 28.352 1.00 64.12 86 SER A CA 1
ATOM 701 C C . SER A 1 86 ? -40.497 -10.674 29.119 1.00 64.12 86 SER A C 1
ATOM 703 O O . SER A 1 86 ? -41.240 -11.553 28.675 1.00 64.12 86 SER A O 1
ATOM 705 N N . ARG A 1 87 ? -39.807 -10.831 30.251 1.00 73.81 87 ARG A N 1
ATOM 706 C CA . ARG A 1 87 ? -40.031 -11.945 31.180 1.00 73.81 87 ARG A CA 1
ATOM 707 C C . ARG A 1 87 ? -41.169 -11.544 32.121 1.00 73.81 87 ARG A C 1
ATOM 709 O O . ARG A 1 87 ? -41.140 -10.443 32.657 1.00 73.81 87 ARG A O 1
ATOM 716 N N . TRP A 1 88 ? -42.166 -12.410 32.290 1.00 81.25 88 TRP A N 1
ATOM 717 C CA . TRP A 1 88 ? -43.285 -12.183 33.212 1.00 81.25 88 TRP A CA 1
ATOM 718 C C . TRP A 1 88 ? -42.863 -12.559 34.639 1.00 81.25 88 TRP A C 1
ATOM 720 O O . TRP A 1 88 ? -42.305 -13.636 34.838 1.00 81.25 88 TRP A O 1
ATOM 730 N N . SER A 1 89 ? -43.112 -11.680 35.615 1.00 77.50 89 SER A N 1
ATOM 731 C CA . SER A 1 89 ? -42.599 -11.800 36.995 1.00 77.50 89 SER A CA 1
ATOM 732 C C . SER A 1 89 ? -43.461 -12.654 37.940 1.00 77.50 89 SER A C 1
ATOM 734 O O . SER A 1 89 ? -43.310 -12.541 39.151 1.00 77.50 89 SER A O 1
ATOM 736 N N . GLY A 1 90 ? -44.335 -13.511 37.406 1.00 80.69 90 GLY A N 1
ATOM 737 C CA . GLY A 1 90 ? -45.228 -14.375 38.192 1.00 80.69 90 GLY A CA 1
ATOM 738 C C . GLY A 1 90 ? -46.634 -13.796 38.415 1.00 80.69 90 GLY A C 1
ATOM 739 O O . GLY A 1 90 ? -46.958 -12.747 37.848 1.00 80.69 90 GLY A O 1
ATOM 740 N N . PRO A 1 91 ? -47.499 -14.508 39.160 1.00 83.38 91 PRO A N 1
ATOM 741 C CA . PRO A 1 91 ? -48.857 -14.070 39.473 1.00 83.38 91 PRO A CA 1
ATOM 742 C C . PRO A 1 91 ? -48.873 -12.962 40.537 1.00 83.38 91 PRO A C 1
ATOM 744 O O . PRO A 1 91 ? -48.064 -12.951 41.460 1.00 83.38 91 PRO A O 1
ATOM 747 N N . PHE A 1 92 ? -49.821 -12.032 40.410 1.00 86.56 92 PHE A N 1
ATOM 748 C CA . PHE A 1 92 ? -50.034 -10.930 41.353 1.00 86.56 92 PHE A CA 1
ATOM 749 C C . PHE A 1 92 ? -51.530 -10.707 41.580 1.00 86.56 92 PHE A C 1
ATOM 751 O O . PHE A 1 92 ? -52.339 -10.943 40.678 1.00 86.56 92 PHE A O 1
ATOM 758 N N . ARG A 1 93 ? -51.899 -10.200 42.762 1.00 85.56 93 ARG A N 1
ATOM 759 C CA . ARG A 1 93 ? -53.285 -9.830 43.091 1.00 85.56 93 ARG A CA 1
ATOM 760 C C . ARG A 1 93 ? -53.542 -8.377 42.700 1.00 85.56 93 ARG A C 1
ATOM 762 O O . ARG A 1 93 ? -52.731 -7.509 43.009 1.00 85.56 93 ARG A O 1
ATOM 769 N N . VAL A 1 94 ? -54.659 -8.094 42.032 1.00 85.56 94 VAL A N 1
ATOM 770 C CA . VAL A 1 94 ? -55.061 -6.716 41.696 1.00 85.56 94 VAL A CA 1
ATOM 771 C C . VAL A 1 94 ? -55.760 -6.095 42.901 1.00 85.56 94 VAL A C 1
ATOM 773 O O . VAL A 1 94 ? -56.722 -6.665 43.405 1.00 85.56 94 VAL A O 1
ATOM 776 N N . VAL A 1 95 ? -55.267 -4.944 43.358 1.00 86.38 95 VAL A N 1
ATOM 777 C CA . VAL A 1 95 ? -55.800 -4.229 44.527 1.00 86.38 95 VAL A CA 1
ATOM 778 C C . VAL A 1 95 ? -56.745 -3.116 44.091 1.00 86.38 95 VAL A C 1
ATOM 780 O O . VAL A 1 95 ? -57.869 -3.043 44.572 1.00 86.38 95 VAL A O 1
ATOM 783 N N . GLU A 1 96 ? -56.305 -2.265 43.163 1.00 85.12 96 GLU A N 1
ATOM 784 C CA . GLU A 1 96 ? -57.058 -1.083 42.743 1.00 85.12 96 GLU A CA 1
ATOM 785 C C . GLU A 1 96 ? -56.808 -0.766 41.265 1.00 85.12 96 GLU A C 1
ATOM 787 O O . GLU A 1 96 ? -55.691 -0.912 40.755 1.00 85.12 96 GLU A O 1
ATOM 792 N N . MET A 1 97 ? -57.852 -0.311 40.568 1.00 82.44 97 MET A N 1
ATOM 793 C CA . MET A 1 97 ? -57.750 0.193 39.200 1.00 82.44 97 MET A CA 1
ATOM 794 C C . MET A 1 97 ? -57.920 1.708 39.178 1.00 82.44 97 MET A C 1
ATOM 796 O O . MET A 1 97 ? -58.926 2.233 39.643 1.00 82.44 97 MET A O 1
ATOM 800 N N . HIS A 1 98 ? -56.961 2.401 38.565 1.00 78.62 98 HIS A N 1
ATOM 801 C CA . HIS A 1 98 ? -57.010 3.847 38.380 1.00 78.62 98 HIS A CA 1
ATOM 802 C C . HIS A 1 98 ? -57.518 4.196 36.970 1.00 78.62 98 HIS A C 1
ATOM 804 O O . HIS A 1 98 ? -57.107 3.554 35.995 1.00 78.62 98 HIS A O 1
ATOM 810 N N . PRO A 1 99 ? -58.324 5.264 36.806 1.00 74.19 99 PRO A N 1
ATOM 811 C CA . PRO A 1 99 ? -58.832 5.693 35.496 1.00 74.19 99 PRO A CA 1
ATOM 812 C C . PRO A 1 99 ? -57.712 6.066 34.502 1.00 74.19 99 PRO A C 1
ATOM 814 O O . PRO A 1 99 ? -57.863 5.910 33.292 1.00 74.19 99 PRO A O 1
ATOM 817 N N . ALA A 1 100 ? -56.530 6.457 34.994 1.00 73.06 100 ALA A N 1
ATOM 818 C CA . ALA A 1 100 ? -55.362 6.850 34.197 1.00 73.06 100 ALA A CA 1
ATOM 819 C C . ALA A 1 100 ? -54.486 5.672 33.700 1.00 73.06 100 ALA A C 1
ATOM 821 O O . ALA A 1 100 ? -53.271 5.810 33.565 1.00 73.06 100 ALA A O 1
ATOM 822 N N . ARG A 1 101 ? -55.084 4.500 33.432 1.00 74.62 101 ARG A N 1
ATOM 823 C CA . ARG A 1 101 ? -54.413 3.265 32.949 1.00 74.62 101 ARG A CA 1
ATOM 824 C C . ARG A 1 101 ? -53.386 2.634 33.903 1.00 74.62 101 ARG A C 1
ATOM 826 O O . ARG A 1 101 ? -52.670 1.714 33.499 1.00 74.62 101 ARG A O 1
ATOM 833 N N . ALA A 1 102 ? -53.333 3.077 35.154 1.00 82.50 102 ALA A N 1
ATOM 834 C CA . ALA A 1 102 ? -52.506 2.463 36.184 1.00 82.50 102 ALA A CA 1
ATOM 835 C C . ALA A 1 102 ? -53.319 1.449 37.001 1.00 82.50 102 ALA A C 1
ATOM 837 O O . ALA A 1 102 ? -54.493 1.660 37.289 1.00 82.50 102 ALA A O 1
ATOM 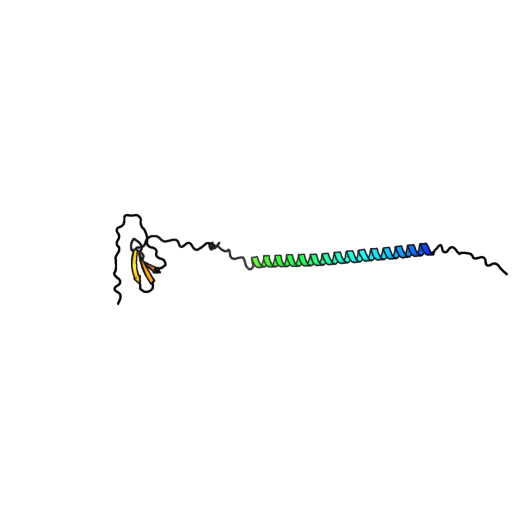838 N N . VAL A 1 103 ? -52.684 0.348 37.373 1.00 88.69 103 VAL A N 1
ATOM 839 C CA . VAL A 1 103 ? -53.256 -0.699 38.217 1.00 88.69 103 VAL A CA 1
ATOM 840 C C . VAL A 1 103 ? -52.288 -0.936 39.361 1.00 88.69 103 VAL A C 1
ATOM 842 O O . VAL A 1 103 ? -51.088 -1.108 39.134 1.00 88.69 103 VAL A O 1
ATOM 845 N N . GLU A 1 104 ? -52.801 -0.930 40.583 1.00 91.06 104 GLU A N 1
ATOM 846 C CA . GLU A 1 104 ? -52.027 -1.340 41.744 1.00 91.06 104 GLU A CA 1
ATOM 847 C C . GLU A 1 104 ? -52.156 -2.845 41.930 1.00 91.06 104 GLU A C 1
ATOM 849 O O . GLU A 1 104 ? -53.255 -3.386 42.074 1.00 91.06 104 GLU A O 1
ATOM 854 N N . ILE A 1 105 ? -51.017 -3.526 41.900 1.00 90.56 105 ILE A N 1
ATOM 855 C CA . ILE A 1 105 ? -50.909 -4.962 42.124 1.00 90.56 105 ILE A CA 1
ATOM 856 C C . ILE A 1 105 ? -50.129 -5.221 43.405 1.00 90.56 105 ILE A C 1
ATOM 858 O O . ILE A 1 105 ? -49.186 -4.499 43.721 1.00 90.56 105 ILE A O 1
ATOM 862 N N . ALA A 1 106 ? -50.498 -6.263 44.134 1.00 89.75 106 ALA A N 1
ATOM 863 C CA . ALA A 1 106 ? -49.783 -6.726 45.308 1.00 89.75 106 ALA A CA 1
ATOM 864 C C . ALA A 1 106 ? -49.179 -8.111 45.067 1.00 89.75 106 ALA A C 1
ATOM 866 O O . ALA A 1 106 ? -49.731 -8.927 44.322 1.00 89.75 106 ALA A O 1
ATOM 867 N N . SER A 1 107 ? -48.046 -8.368 45.724 1.00 85.75 107 SER A N 1
ATOM 868 C CA . SER A 1 107 ? -47.523 -9.727 45.894 1.00 85.75 107 SER A CA 1
ATOM 869 C C . SER A 1 107 ? -48.573 -10.615 46.559 1.00 85.75 107 SER A C 1
ATOM 871 O O . SER A 1 107 ? -49.463 -10.117 47.249 1.00 85.75 107 SER A O 1
ATOM 873 N N . GLU A 1 108 ? -48.449 -11.925 46.385 1.00 81.94 108 GLU A N 1
ATOM 874 C CA . GLU A 1 108 ? -49.364 -12.905 46.973 1.00 81.94 108 GLU A CA 1
ATOM 875 C C . GLU A 1 108 ? -49.491 -12.762 48.498 1.00 81.94 108 GLU A C 1
ATOM 877 O O . GLU A 1 108 ? -50.604 -12.755 49.019 1.00 81.94 108 GLU A O 1
ATOM 882 N N . ASP A 1 109 ? -48.376 -12.484 49.179 1.00 79.75 109 ASP A N 1
ATOM 883 C CA . ASP A 1 109 ? -48.318 -12.238 50.628 1.00 79.75 109 ASP A CA 1
ATOM 884 C C . ASP A 1 109 ? -48.838 -10.849 51.052 1.00 79.75 109 ASP A C 1
ATOM 886 O O . ASP A 1 109 ? -48.762 -10.477 52.221 1.00 79.75 109 ASP A O 1
ATOM 890 N N . GLY A 1 110 ? -49.259 -10.001 50.105 1.00 76.88 110 GLY A N 1
ATOM 891 C CA . GLY A 1 110 ? -49.686 -8.617 50.356 1.00 76.88 110 GLY A CA 1
ATOM 892 C C . GLY A 1 110 ? -48.569 -7.650 50.784 1.00 76.88 110 GLY A C 1
ATOM 893 O O . GLY A 1 110 ? -48.815 -6.454 50.932 1.00 76.88 110 GLY A O 1
ATOM 894 N N . SER A 1 111 ? -47.335 -8.138 50.940 1.00 79.94 111 SER A N 1
ATOM 895 C CA . SER A 1 111 ? -46.198 -7.402 51.513 1.00 79.94 111 SER A CA 1
ATOM 896 C C . SER A 1 111 ? -45.682 -6.248 50.650 1.00 79.94 111 SER A C 1
ATOM 898 O O . SER A 1 111 ? -45.140 -5.272 51.168 1.00 79.94 111 SER A O 1
ATOM 900 N N . ARG A 1 112 ? -45.827 -6.342 49.324 1.00 84.38 112 ARG A N 1
ATOM 901 C CA . ARG A 1 112 ? -45.340 -5.337 48.370 1.00 84.38 112 ARG A CA 1
ATOM 902 C C . ARG A 1 112 ? -46.435 -4.969 47.390 1.00 84.38 112 ARG A C 1
ATOM 904 O O . ARG A 1 112 ? -46.984 -5.856 46.740 1.00 84.38 112 ARG A O 1
ATOM 911 N N . LYS A 1 113 ? -46.700 -3.668 47.267 1.00 89.69 113 LYS A N 1
ATOM 912 C CA . LYS A 1 113 ? -47.601 -3.087 46.270 1.00 89.69 113 LYS A CA 1
ATOM 913 C C . LYS A 1 113 ? -46.789 -2.396 45.180 1.00 89.69 113 LYS A C 1
ATOM 915 O O . LYS A 1 113 ? -45.812 -1.708 45.468 1.00 89.69 113 LYS A O 1
ATOM 920 N N . PHE A 1 114 ? -47.204 -2.572 43.935 1.00 86.88 114 PHE A N 1
ATOM 921 C CA . PHE A 1 114 ? -46.591 -1.979 42.756 1.00 86.88 114 PHE A CA 1
ATOM 922 C C . PHE A 1 114 ? -47.659 -1.290 41.923 1.00 86.88 114 PHE A C 1
ATOM 924 O O . PHE A 1 114 ? -48.730 -1.847 41.697 1.00 86.88 114 PHE A O 1
ATOM 931 N N . LYS A 1 115 ? -47.337 -0.110 41.401 1.00 90.62 115 LYS A N 1
ATOM 932 C CA . LYS A 1 115 ? -48.166 0.581 40.418 1.00 90.62 115 LYS A CA 1
ATOM 933 C C . LYS A 1 115 ? -47.644 0.260 39.024 1.00 90.62 115 LYS A C 1
ATOM 935 O O . LYS A 1 115 ? -46.520 0.626 38.684 1.00 90.62 115 LYS A O 1
ATOM 940 N N . VAL A 1 116 ? -48.441 -0.437 38.222 1.00 86.69 116 VAL A N 1
ATOM 941 C CA . VAL A 1 116 ? -48.070 -0.871 36.868 1.00 86.69 116 VAL A CA 1
ATOM 942 C C . VAL A 1 116 ? -49.072 -0.367 35.836 1.00 86.69 116 VAL A C 1
ATOM 944 O O . VAL A 1 116 ? -50.224 -0.086 36.149 1.00 86.69 116 VAL A O 1
ATOM 947 N N . ASN A 1 117 ? -48.648 -0.243 34.581 1.00 88.31 117 ASN A N 1
ATOM 948 C CA . ASN A 1 117 ? -49.573 0.037 33.485 1.00 88.31 117 ASN A CA 1
ATOM 949 C C . ASN A 1 117 ? -50.406 -1.220 33.185 1.00 88.31 117 ASN A C 1
ATOM 951 O O . ASN A 1 117 ? -49.862 -2.324 33.134 1.00 88.31 117 ASN A O 1
ATOM 955 N N . ARG A 1 118 ? -51.702 -1.051 32.910 1.00 79.88 118 ARG A N 1
ATOM 956 C CA . ARG A 1 118 ? -52.603 -2.129 32.471 1.00 79.88 118 ARG A CA 1
ATOM 957 C C . ARG A 1 118 ? -52.060 -2.923 31.273 1.00 79.88 118 ARG A C 1
ATOM 959 O O . ARG A 1 118 ? -52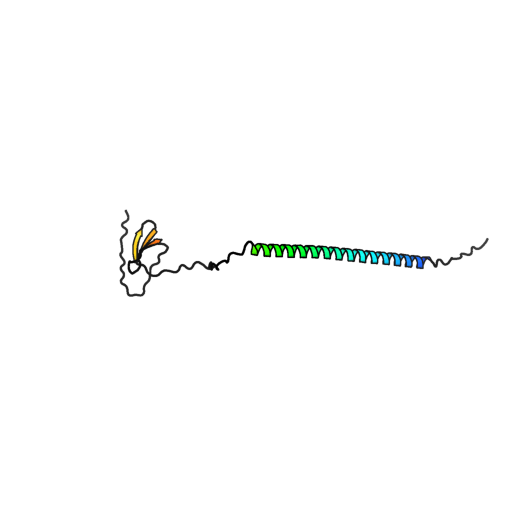.283 -4.125 31.203 1.00 79.88 118 ARG A O 1
ATOM 966 N N . GLN A 1 119 ? -51.329 -2.287 30.352 1.00 81.94 119 GLN A N 1
ATOM 967 C CA . GLN A 1 119 ? -50.712 -2.963 29.192 1.00 81.94 119 GLN A CA 1
ATOM 968 C C . GLN A 1 119 ? -49.610 -3.964 29.574 1.00 81.94 119 GLN A C 1
ATOM 970 O O . GLN A 1 119 ? -49.304 -4.869 28.802 1.00 81.94 119 GLN A O 1
ATOM 975 N N . SER A 1 120 ? -49.028 -3.811 30.762 1.00 81.75 120 SER A N 1
ATOM 976 C CA . SER A 1 120 ? -47.975 -4.681 31.288 1.00 81.75 120 SER A CA 1
ATOM 977 C C . SER A 1 120 ? -48.532 -5.856 32.098 1.00 81.75 120 SER A C 1
ATOM 979 O O . SER A 1 120 ? -47.762 -6.561 32.747 1.00 81.75 120 SER A O 1
ATOM 981 N N . LEU A 1 121 ? -49.854 -6.060 32.091 1.00 84.00 121 LEU A N 1
ATOM 982 C CA . LEU A 1 121 ? -50.543 -7.135 32.797 1.00 84.00 121 LEU A CA 1
ATOM 983 C C . LEU A 1 121 ? -51.128 -8.145 31.809 1.00 84.00 121 LEU A C 1
ATOM 985 O O . LEU A 1 121 ? -51.657 -7.787 30.757 1.00 84.00 121 LEU A O 1
ATOM 989 N N . LYS A 1 122 ? -51.074 -9.423 32.178 1.00 84.44 122 LYS A N 1
ATOM 990 C CA . LYS A 1 122 ? -51.724 -10.518 31.458 1.00 84.44 122 LYS A CA 1
ATOM 991 C C . LYS A 1 122 ? -52.502 -11.362 32.458 1.00 84.44 122 LYS A C 1
ATOM 993 O O . LYS A 1 122 ? -52.041 -11.551 33.580 1.00 84.44 122 LYS A O 1
ATOM 998 N N . TYR A 1 123 ? -53.669 -11.860 32.052 1.00 82.56 123 TYR A N 1
ATOM 999 C CA . TYR A 1 123 ? -54.443 -12.776 32.885 1.00 82.56 123 TYR A CA 1
ATOM 1000 C C . TYR A 1 123 ? -53.619 -14.035 33.168 1.00 82.56 123 TYR A C 1
ATOM 1002 O O . TYR A 1 123 ? -53.089 -14.658 32.242 1.00 82.56 123 TYR A O 1
ATOM 1010 N N . TYR A 1 124 ? -53.491 -14.379 34.446 1.00 80.88 124 TYR A N 1
ATOM 1011 C CA . TYR A 1 124 ? -52.818 -15.595 34.868 1.00 80.88 124 TYR A CA 1
ATOM 1012 C C . TYR A 1 124 ? -53.809 -16.756 34.789 1.00 80.88 124 TYR A C 1
ATOM 1014 O O . TYR A 1 124 ? -54.778 -16.812 35.540 1.00 80.88 124 TYR A O 1
ATOM 1022 N N . GLN A 1 125 ? -53.582 -17.670 33.850 1.00 70.75 125 GLN A N 1
ATOM 1023 C CA . GLN A 1 125 ? -54.371 -18.889 33.716 1.00 70.75 125 GLN A CA 1
ATOM 1024 C C . GLN A 1 125 ? -53.719 -19.964 34.596 1.00 70.75 125 GLN A C 1
ATOM 1026 O O . GLN A 1 125 ? -52.863 -20.714 34.135 1.00 70.75 125 GLN A O 1
ATOM 1031 N N . GLY A 1 126 ? -54.041 -19.944 35.893 1.00 64.50 126 GLY A N 1
ATOM 1032 C CA . GLY A 1 126 ? -53.545 -20.919 36.868 1.00 64.50 126 GLY A CA 1
ATOM 1033 C C . GLY A 1 126 ? -54.019 -22.346 36.566 1.00 64.50 126 GLY A C 1
ATOM 1034 O O . GLY A 1 126 ? -55.013 -22.545 35.863 1.00 64.50 126 GLY A O 1
ATOM 1035 N N . MET A 1 127 ? -53.303 -23.349 37.086 1.00 51.69 127 MET A N 1
ATOM 1036 C CA . MET A 1 127 ? -53.776 -24.736 37.061 1.00 51.69 127 MET A CA 1
ATOM 1037 C C . MET A 1 127 ? -54.981 -24.881 38.000 1.00 51.69 127 MET A C 1
ATOM 1039 O O . MET A 1 127 ? -55.008 -24.284 39.071 1.00 51.69 127 MET A O 1
ATOM 1043 N N . VAL A 1 128 ? -55.991 -25.627 37.547 1.00 50.56 128 VAL A N 1
ATOM 1044 C CA . VAL A 1 128 ? -57.293 -25.845 38.199 1.00 50.56 128 VAL A CA 1
ATOM 1045 C C . VAL A 1 128 ? -57.112 -26.167 39.688 1.00 50.56 128 VAL A C 1
ATOM 1047 O O . VAL A 1 128 ? -56.566 -27.217 40.014 1.00 50.56 128 VAL A O 1
ATOM 1050 N N . GLY A 1 129 ? -57.567 -25.274 40.575 1.00 54.97 129 GLY A N 1
ATOM 1051 C CA . GLY A 1 129 ? -57.532 -25.519 42.022 1.00 54.97 129 GLY A CA 1
ATOM 1052 C C . GLY A 1 129 ? -57.677 -24.312 42.954 1.00 54.97 129 GLY A C 1
ATOM 1053 O O . GLY A 1 129 ? -57.903 -24.531 44.136 1.00 54.97 129 GLY A O 1
ATOM 1054 N N . GLU A 1 130 ? -57.597 -23.068 42.475 1.00 44.81 130 GLU A N 1
ATOM 1055 C CA . GLU A 1 130 ? -57.852 -21.890 43.320 1.00 44.81 130 GLU A CA 1
ATOM 1056 C C . GLU A 1 130 ? -59.129 -21.177 42.885 1.00 44.81 130 GLU A C 1
ATOM 1058 O O . GLU A 1 130 ? -59.299 -20.799 41.720 1.00 44.81 130 GLU A O 1
ATOM 1063 N N . ASP A 1 131 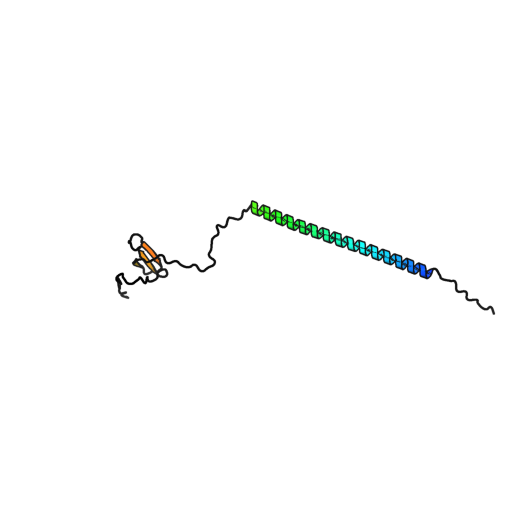? -60.053 -21.052 43.835 1.00 43.03 131 ASP A N 1
ATOM 1064 C CA . ASP A 1 131 ? -61.386 -20.516 43.629 1.00 43.03 131 ASP A CA 1
ATOM 1065 C C . ASP A 1 131 ? -61.359 -19.139 42.967 1.00 43.03 131 ASP A C 1
ATOM 1067 O O . ASP A 1 131 ? -60.681 -18.196 43.386 1.00 43.03 131 ASP A O 1
ATOM 1071 N N . LYS A 1 132 ? -62.169 -19.034 41.913 1.00 50.69 132 LYS A N 1
ATOM 1072 C CA . LYS A 1 132 ? -62.529 -17.795 41.233 1.00 50.69 132 LYS A CA 1
ATOM 1073 C C . LYS A 1 132 ? -63.091 -16.786 42.238 1.00 50.69 132 LYS A C 1
ATOM 1075 O O . LYS A 1 132 ? -64.303 -16.692 42.402 1.00 50.69 132 LYS A O 1
ATOM 1080 N N . VAL A 1 133 ? -62.250 -15.923 42.798 1.00 45.12 133 VAL A N 1
ATOM 1081 C CA . VAL A 1 133 ? -62.718 -14.629 43.313 1.00 45.12 133 VAL A CA 1
ATOM 1082 C C . VAL A 1 133 ? -62.708 -13.641 42.151 1.00 45.12 133 VAL A C 1
ATOM 1084 O O . VAL A 1 133 ? -61.861 -12.759 42.028 1.00 45.12 133 VAL A O 1
ATOM 1087 N N . ILE A 1 134 ? -63.661 -13.834 41.238 1.00 45.56 134 ILE A N 1
ATOM 1088 C CA . ILE A 1 134 ? -64.043 -12.807 40.272 1.00 45.56 134 ILE A CA 1
ATOM 1089 C C . ILE A 1 134 ? -64.900 -11.815 41.059 1.00 45.56 134 ILE A C 1
ATOM 1091 O O . ILE A 1 134 ? -66.102 -12.014 41.217 1.00 45.56 134 ILE A O 1
ATOM 1095 N N . SER A 1 135 ? -64.285 -10.755 41.588 1.00 39.69 135 SER A N 1
ATOM 1096 C CA . SER A 1 135 ? -65.057 -9.591 42.024 1.00 39.69 135 SER A CA 1
ATOM 1097 C C . SER A 1 135 ? -65.514 -8.849 40.773 1.00 39.69 135 SER A C 1
ATOM 1099 O O . SER A 1 135 ? -64.799 -8.026 40.200 1.00 39.69 135 SER A O 1
ATOM 1101 N N . THR A 1 136 ? -66.691 -9.233 40.287 1.00 38.69 136 THR A N 1
ATOM 1102 C CA . THR A 1 136 ? -67.425 -8.520 39.244 1.00 38.69 136 THR A CA 1
ATOM 1103 C C . THR A 1 136 ? -67.876 -7.187 39.839 1.00 38.69 136 THR A C 1
ATOM 1105 O O . THR A 1 136 ? -68.917 -7.113 40.485 1.00 38.69 136 THR A O 1
ATOM 1108 N N . MET A 1 137 ? -67.081 -6.128 39.682 1.00 33.41 137 MET A N 1
ATOM 1109 C CA . MET A 1 137 ? -67.551 -4.773 39.967 1.00 33.41 137 MET A CA 1
ATOM 1110 C C . MET A 1 137 ? -68.176 -4.206 38.695 1.00 33.41 137 MET A C 1
ATOM 1112 O O . MET A 1 137 ? -67.497 -3.996 37.691 1.00 33.41 137 MET A O 1
ATOM 1116 N N . TYR A 1 138 ? -69.493 -4.018 38.736 1.00 34.59 138 TYR A N 1
ATOM 1117 C CA . TYR A 1 138 ? -70.268 -3.374 37.684 1.00 34.59 138 TYR A CA 1
ATOM 1118 C C . TYR A 1 138 ? -69.778 -1.932 37.492 1.00 34.59 138 TYR A C 1
ATOM 1120 O O . TYR A 1 138 ? -69.825 -1.133 38.427 1.00 34.59 138 TYR A O 1
ATOM 1128 N N . LEU A 1 139 ? -69.330 -1.593 36.279 1.00 36.16 139 LEU A N 1
ATOM 1129 C CA . LEU A 1 139 ? -69.225 -0.199 35.853 1.00 36.16 139 LEU A CA 1
ATOM 1130 C C . LEU A 1 139 ? -70.650 0.339 35.716 1.00 36.16 139 LEU A C 1
ATOM 1132 O O . LEU A 1 139 ? -71.419 -0.125 34.876 1.00 36.16 139 LEU A O 1
ATOM 1136 N N . LYS A 1 140 ? -71.011 1.272 36.594 1.00 35.34 140 LYS A N 1
ATOM 1137 C CA . LYS A 1 140 ? -72.192 2.109 36.422 1.00 35.34 140 LYS A CA 1
ATOM 1138 C C . LYS A 1 140 ? -71.720 3.339 35.659 1.00 35.34 140 LYS A C 1
ATOM 1140 O O . LYS A 1 140 ? -70.982 4.149 36.219 1.00 35.34 140 LYS A O 1
ATOM 1145 N N . ASP A 1 141 ? -72.068 3.407 34.383 1.00 36.47 141 ASP A N 1
ATOM 1146 C CA . ASP A 1 141 ? -71.803 4.592 33.571 1.00 36.47 141 ASP A CA 1
ATOM 1147 C C . ASP A 1 141 ? -72.783 5.725 33.954 1.00 36.47 141 ASP A C 1
ATOM 1149 O O . ASP A 1 141 ? -73.888 5.426 34.428 1.00 36.47 141 ASP A O 1
ATOM 1153 N N . PRO A 1 142 ? -72.360 7.000 33.835 1.00 51.88 142 PRO A N 1
ATOM 1154 C CA . PRO A 1 142 ? -73.147 8.178 34.212 1.00 51.88 142 PRO A CA 1
ATOM 1155 C C . PRO A 1 142 ? -74.364 8.436 33.317 1.00 51.88 142 PRO A C 1
ATOM 1157 O O . PRO A 1 142 ? -74.312 8.103 32.110 1.00 51.88 142 PRO A O 1
#

Foldseek 3Di:
DDDDDDDDDPPVVVVVVVVVVVVVVVVVVVVVVVVVVVVVVVVVVVVVVVVVVVVVVVVVVVVVCCVVCVPDPPPPPCPVPDPPDDDDPDDWAWDDDDPVQWTWTADPVNPDIDIDGVVSDDDDPDDPDDDDPPPPDDPDDD

Organism: Nicotiana tabacum (NCBI:txid4097)

pLDDT: mean 77.62, std 18.81, range [33.41, 98.12]

Secondary structure (DSSP, 8-state):
------------SHHHHHHHHHHHHHHHHHHHHHHHHHHHHHHHHHHHHHHHHHHHHHHHHHHHHHHHSPPP--------SS---PPP----EEEEE-TTSEEEEE-TTS--EEEEEGGG-------S-S------------